Protein AF-A0A2W5KLY7-F1 (afdb_monomer_lite)

pLDDT: mean 84.4, std 11.29, range [46.97, 93.62]

Secondary structure (DSSP, 8-state):
--HHHHHHHHHH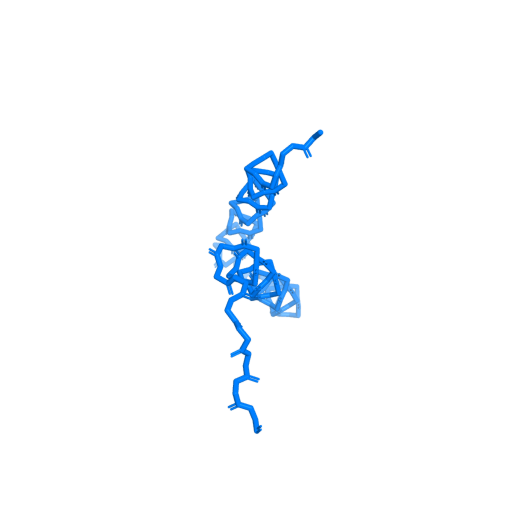HHHHHHHHHHHHHHSTT--HHHHHHHHHHHHHHHHHHHHHH-------

Foldseek 3Di:
DDLVVVLVVLVVLLVVLVVVLVVLVVDPPRPVVSNVVSVVSNVVSVVVSCCSVPVDDPPD

Sequence (60 aa):
MSIESHIAELEKKHRAIEKEIEMELTHPNSDEVKVSSLKRKKLRIKDEMMRLKYPEPTLH

Radius of gyration: 14.36 Å; chains: 1; bounding box: 35×25×39 Å

Organism: Ancylobacter novellus (NCBI:txid921)

InterPro domains:
  IPR007420 Protein of unknown function DUF465 [PF04325] (8-52)
  IPR038444 DUF465 superfamily [G3DSA:6.10.280.50] (1-57)

Structure (mmCIF, N/CA/C/O backbone):
data_AF-A0A2W5KLY7-F1
#
_entry.id   AF-A0A2W5KLY7-F1
#
loop_
_atom_site.group_PDB
_atom_site.id
_atom_site.type_symbol
_atom_site.label_atom_id
_atom_site.label_alt_id
_atom_site.label_comp_id
_atom_site.label_asym_id
_atom_site.label_entity_id
_atom_site.label_seq_id
_atom_site.pdbx_PDB_ins_code
_atom_site.Cartn_x
_atom_site.Cartn_y
_atom_site.Cartn_z
_atom_site.occupancy
_atom_site.B_iso_or_equiv
_atom_site.auth_seq_id
_atom_site.auth_comp_id
_atom_site.auth_asym_id
_atom_site.auth_atom_id
_atom_site.pdbx_PDB_model_num
ATOM 1 N N . MET A 1 1 ? -5.015 6.057 20.965 1.00 53.72 1 MET A N 1
ATOM 2 C CA . MET A 1 1 ? -4.689 6.152 19.527 1.00 53.72 1 MET A CA 1
ATOM 3 C C . MET A 1 1 ? -5.880 5.613 18.767 1.00 53.72 1 MET A C 1
ATOM 5 O O . MET A 1 1 ? -6.270 4.483 19.027 1.00 53.72 1 MET A O 1
ATOM 9 N N . SER A 1 2 ? -6.513 6.446 17.948 1.00 80.75 2 SER A N 1
ATOM 10 C CA . SER A 1 2 ? -7.790 6.123 17.305 1.00 80.75 2 SER A CA 1
ATOM 11 C C . SER A 1 2 ? -7.569 5.371 15.993 1.00 80.75 2 SER A C 1
ATOM 13 O O . SER A 1 2 ? -6.548 5.562 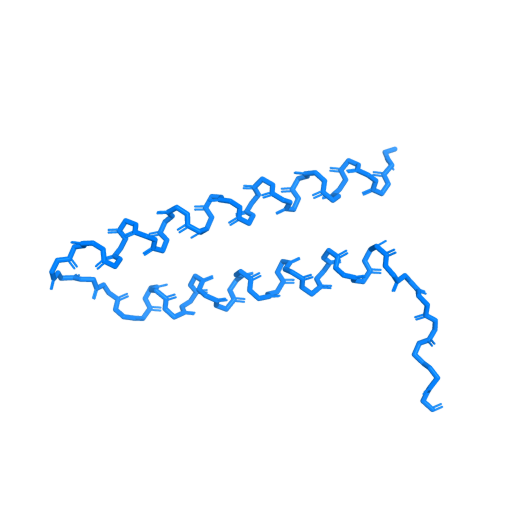15.333 1.00 80.75 2 SER A O 1
ATOM 15 N N . ILE A 1 3 ? -8.548 4.557 15.591 1.00 82.19 3 ILE A N 1
ATOM 16 C CA . ILE A 1 3 ? -8.575 3.859 14.291 1.00 82.19 3 ILE A CA 1
ATOM 17 C C . ILE A 1 3 ? -8.353 4.851 13.134 1.00 82.19 3 ILE A C 1
ATOM 19 O O . ILE A 1 3 ? -7.651 4.548 12.174 1.00 82.19 3 ILE A O 1
ATOM 23 N N . GLU A 1 4 ? -8.852 6.080 13.274 1.00 83.25 4 GLU A N 1
ATOM 24 C CA . GLU A 1 4 ? -8.633 7.183 12.332 1.00 83.25 4 GLU A CA 1
ATOM 25 C C . GLU A 1 4 ? -7.153 7.538 12.129 1.00 83.25 4 GLU A C 1
ATOM 27 O O . GLU A 1 4 ? -6.727 7.759 10.997 1.00 83.25 4 GLU A O 1
ATOM 32 N N . SER A 1 5 ? -6.340 7.551 13.193 1.00 87.75 5 SER A N 1
ATOM 33 C CA . SER A 1 5 ? -4.898 7.811 13.077 1.00 87.75 5 SER A CA 1
ATOM 34 C C . SER A 1 5 ? -4.203 6.702 12.292 1.00 87.75 5 SER A C 1
ATOM 36 O O . SER A 1 5 ? -3.350 6.981 11.452 1.00 87.75 5 SER A O 1
ATOM 38 N N . HIS A 1 6 ? -4.612 5.452 12.514 1.00 86.50 6 HIS A N 1
ATOM 39 C CA . HIS A 1 6 ? -4.058 4.306 11.805 1.00 86.50 6 HIS A CA 1
ATOM 40 C C . HIS A 1 6 ? -4.437 4.318 10.315 1.00 86.50 6 HIS A C 1
ATOM 42 O O . HIS A 1 6 ? -3.581 4.111 9.456 1.00 86.50 6 HIS A O 1
ATOM 48 N N . ILE A 1 7 ? -5.690 4.661 9.990 1.00 88.50 7 ILE A N 1
ATOM 49 C CA . ILE A 1 7 ? -6.137 4.862 8.604 1.00 88.50 7 ILE A CA 1
ATOM 50 C C . ILE A 1 7 ? -5.335 5.991 7.940 1.00 88.50 7 ILE A C 1
ATOM 52 O O . ILE A 1 7 ? -4.858 5.811 6.823 1.00 88.50 7 ILE A O 1
ATOM 56 N N . ALA A 1 8 ? -5.114 7.118 8.621 1.00 90.88 8 ALA A N 1
ATOM 57 C CA . ALA A 1 8 ? -4.337 8.233 8.075 1.00 90.88 8 ALA A CA 1
ATOM 58 C C . ALA A 1 8 ? -2.872 7.853 7.775 1.00 90.88 8 ALA A C 1
ATOM 60 O O . ALA A 1 8 ? -2.299 8.287 6.770 1.00 90.88 8 ALA A O 1
ATOM 61 N N . GLU A 1 9 ? -2.252 7.019 8.615 1.00 91.56 9 GLU A N 1
ATOM 62 C CA . GLU A 1 9 ? -0.917 6.472 8.350 1.00 91.56 9 GLU A CA 1
ATOM 63 C C . GLU A 1 9 ? -0.907 5.515 7.151 1.00 91.56 9 GLU A C 1
ATOM 65 O O . GLU A 1 9 ? 0.004 5.577 6.317 1.00 91.56 9 GLU A O 1
ATOM 70 N N . LEU A 1 10 ? -1.918 4.652 7.036 1.00 91.81 10 LEU A N 1
ATOM 71 C CA . LEU A 1 10 ? -2.075 3.743 5.901 1.00 91.81 10 LEU A CA 1
ATOM 72 C C . LEU A 1 10 ? -2.304 4.506 4.593 1.00 91.81 10 LEU A C 1
ATOM 74 O O . LEU A 1 10 ? -1.667 4.184 3.591 1.00 91.81 10 LEU A O 1
ATOM 78 N N . GLU A 1 11 ? -3.108 5.568 4.599 1.00 90.44 11 GLU A N 1
ATOM 79 C CA . GLU A 1 11 ? -3.309 6.431 3.430 1.00 90.44 11 GLU A CA 1
ATOM 80 C C . GLU A 1 11 ? -2.020 7.148 3.011 1.00 90.44 11 GLU A C 1
ATOM 82 O O . GLU A 1 11 ? -1.709 7.217 1.818 1.00 90.44 11 GLU A O 1
ATOM 87 N N . LYS A 1 12 ? -1.213 7.625 3.969 1.00 93.31 12 LYS A N 1
ATOM 88 C CA . LYS A 1 12 ? 0.119 8.180 3.670 1.00 93.31 12 LYS A CA 1
ATOM 89 C C . LYS A 1 12 ? 1.023 7.149 2.997 1.00 93.31 12 LYS A C 1
ATOM 91 O O . LYS A 1 12 ? 1.653 7.469 1.988 1.00 93.31 12 LYS A O 1
ATOM 96 N N . LYS A 1 13 ? 1.073 5.919 3.519 1.00 92.50 13 LYS A N 1
ATOM 97 C CA . LYS A 1 13 ? 1.853 4.825 2.912 1.00 92.50 13 LYS A CA 1
ATOM 98 C C . LYS A 1 13 ? 1.331 4.468 1.520 1.00 92.50 13 LYS A C 1
ATOM 100 O O . LYS A 1 13 ? 2.131 4.267 0.612 1.00 92.50 13 LYS A O 1
ATOM 105 N N . HIS A 1 14 ? 0.012 4.433 1.333 1.00 92.31 14 HIS A N 1
ATOM 106 C CA . HIS A 1 14 ? -0.613 4.170 0.038 1.00 92.31 14 HIS A CA 1
ATOM 107 C C . HIS A 1 14 ? -0.194 5.211 -1.006 1.00 92.31 14 HIS A C 1
ATOM 109 O O . HIS A 1 14 ? 0.282 4.835 -2.074 1.00 92.31 14 HIS A O 1
ATOM 115 N N . ARG A 1 15 ? -0.281 6.507 -0.675 1.00 92.44 15 ARG A N 1
ATOM 116 C CA . ARG A 1 15 ? 0.157 7.593 -1.570 1.00 92.44 15 ARG A CA 1
ATOM 117 C C . ARG A 1 15 ? 1.647 7.530 -1.899 1.00 92.44 15 ARG A C 1
ATOM 119 O O . ARG A 1 15 ? 2.023 7.805 -3.033 1.00 92.44 15 ARG A O 1
ATOM 126 N N . ALA A 1 16 ? 2.493 7.176 -0.930 1.00 93.50 16 ALA A N 1
ATOM 127 C CA . ALA A 1 16 ? 3.925 7.010 -1.174 1.00 93.50 16 ALA A CA 1
ATOM 128 C C . ALA A 1 16 ? 4.189 5.893 -2.197 1.00 93.50 16 ALA A C 1
ATOM 130 O O . ALA A 1 16 ? 4.900 6.116 -3.172 1.00 93.50 16 ALA A O 1
ATOM 131 N N . ILE A 1 17 ? 3.534 4.740 -2.028 1.00 92.00 17 ILE A N 1
ATOM 132 C CA . ILE A 1 17 ? 3.654 3.599 -2.944 1.00 92.00 17 ILE A CA 1
ATOM 133 C C . ILE A 1 17 ? 3.111 3.936 -4.336 1.00 92.00 17 ILE A C 1
ATOM 135 O O . ILE A 1 17 ? 3.701 3.523 -5.328 1.00 92.00 17 ILE A O 1
ATOM 139 N N . GLU A 1 18 ? 2.006 4.679 -4.438 1.00 90.81 18 GLU A N 1
ATOM 140 C CA . GLU A 1 18 ? 1.494 5.148 -5.734 1.00 90.81 18 GLU A CA 1
ATOM 141 C C . GLU A 1 18 ? 2.515 6.012 -6.465 1.00 90.81 18 GLU A C 1
ATOM 143 O O . GLU A 1 18 ? 2.810 5.744 -7.626 1.00 90.81 18 GLU A O 1
ATOM 148 N N . LYS A 1 19 ? 3.119 6.968 -5.758 1.00 92.25 19 LYS A N 1
ATOM 149 C CA . LYS A 1 19 ? 4.142 7.841 -6.328 1.00 92.25 19 LYS A CA 1
ATOM 150 C C . LYS A 1 19 ? 5.386 7.063 -6.763 1.00 92.25 19 LYS A C 1
ATOM 152 O O . LYS A 1 19 ? 5.932 7.340 -7.826 1.00 92.25 19 LYS A O 1
ATOM 157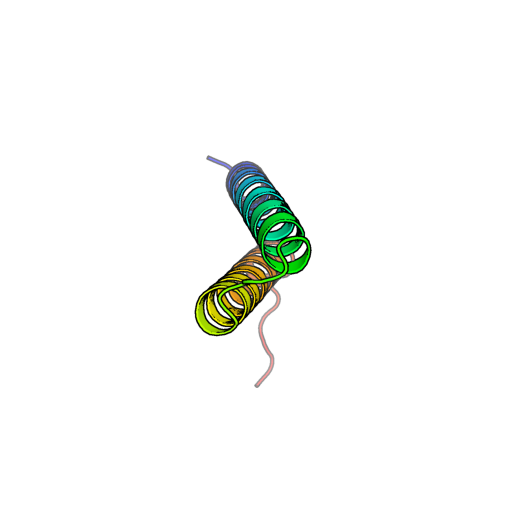 N N . GLU A 1 20 ? 5.816 6.075 -5.975 1.00 90.44 20 GLU A N 1
ATOM 158 C CA . GLU A 1 20 ? 6.902 5.169 -6.365 1.00 90.44 20 GLU A CA 1
ATOM 159 C C . GLU A 1 20 ? 6.540 4.376 -7.628 1.00 90.44 20 GLU A C 1
ATOM 161 O O . GLU A 1 20 ? 7.357 4.284 -8.537 1.00 90.44 20 GLU A O 1
ATOM 166 N N . ILE A 1 21 ? 5.315 3.850 -7.732 1.00 89.69 21 ILE A N 1
ATOM 167 C CA . ILE A 1 21 ? 4.854 3.133 -8.932 1.00 89.69 21 ILE A CA 1
ATOM 168 C C . ILE A 1 21 ? 4.873 4.051 -10.154 1.00 89.69 21 ILE A C 1
ATOM 170 O O . ILE A 1 21 ? 5.360 3.634 -11.200 1.00 89.69 21 ILE A O 1
ATOM 174 N N . GLU A 1 22 ? 4.354 5.274 -10.043 1.00 90.31 22 GLU A N 1
ATOM 175 C CA . GLU A 1 22 ? 4.347 6.240 -11.146 1.00 90.31 22 GLU A CA 1
ATOM 176 C C . GLU A 1 22 ? 5.769 6.579 -11.597 1.00 90.31 22 GLU A C 1
ATOM 178 O O . GLU A 1 22 ? 6.061 6.528 -12.789 1.00 90.31 22 GLU A O 1
ATOM 183 N N . MET A 1 23 ? 6.678 6.847 -10.658 1.00 88.88 23 MET A N 1
ATOM 184 C CA . MET A 1 23 ? 8.085 7.107 -10.969 1.00 88.88 23 MET A CA 1
ATOM 185 C C . MET A 1 23 ? 8.749 5.928 -11.679 1.00 88.88 23 MET A C 1
ATOM 187 O O . MET A 1 23 ? 9.444 6.125 -12.673 1.00 88.88 23 MET A O 1
ATOM 191 N N . GLU A 1 24 ? 8.530 4.708 -11.187 1.00 87.94 24 GLU A N 1
ATOM 192 C CA . GLU A 1 24 ? 9.089 3.506 -11.799 1.00 87.94 24 GLU A CA 1
ATOM 193 C C . GLU A 1 24 ? 8.523 3.322 -13.208 1.00 87.94 24 GLU A C 1
ATOM 195 O O . GLU A 1 24 ? 9.312 3.173 -14.130 1.00 87.94 24 GLU A O 1
ATOM 200 N N . LEU A 1 25 ? 7.202 3.434 -13.404 1.00 86.12 25 LEU A N 1
ATOM 201 C CA . LEU A 1 25 ? 6.533 3.322 -14.712 1.00 86.12 25 LEU A CA 1
ATOM 202 C C . LEU A 1 25 ? 6.961 4.397 -15.721 1.00 86.12 25 LEU A C 1
ATOM 204 O O . LEU A 1 25 ? 6.849 4.180 -16.924 1.00 86.12 25 LEU A O 1
ATOM 208 N N . THR A 1 26 ? 7.414 5.557 -15.245 1.00 86.62 26 THR A N 1
ATOM 209 C CA . THR A 1 26 ? 7.874 6.652 -16.112 1.00 86.62 26 THR A CA 1
ATOM 210 C C . THR A 1 26 ? 9.297 6.404 -16.627 1.00 86.62 26 THR A C 1
ATOM 212 O O . THR A 1 26 ? 9.686 6.952 -17.658 1.00 86.62 26 THR A O 1
ATOM 215 N N . HIS A 1 27 ? 10.093 5.577 -15.942 1.00 79.56 27 HIS A N 1
ATOM 216 C CA . HIS A 1 27 ? 11.434 5.232 -16.404 1.00 79.56 27 HIS A CA 1
ATOM 217 C C . HIS A 1 27 ? 11.393 4.144 -17.487 1.00 79.56 27 HIS A C 1
ATOM 219 O O . HIS A 1 27 ? 10.762 3.121 -17.291 1.00 79.56 27 HIS A O 1
ATOM 225 N N . PRO A 1 28 ? 12.132 4.275 -18.600 1.00 73.00 28 PRO A N 1
ATOM 226 C CA . PRO A 1 28 ? 12.157 3.262 -19.664 1.00 73.00 28 PRO A CA 1
ATOM 227 C C . PRO A 1 28 ? 12.816 1.932 -19.251 1.00 73.00 28 PRO A C 1
ATOM 229 O O . PRO A 1 28 ? 12.683 0.941 -19.959 1.00 73.00 28 PRO A O 1
ATOM 232 N N . ASN A 1 29 ? 13.517 1.907 -18.114 1.00 77.12 29 ASN A N 1
ATOM 233 C CA . ASN A 1 29 ? 14.121 0.714 -17.522 1.00 77.12 29 ASN A CA 1
ATOM 234 C C . ASN A 1 29 ? 13.429 0.347 -16.197 1.00 77.12 29 ASN A C 1
ATOM 236 O O . ASN A 1 29 ? 14.104 0.018 -15.222 1.00 77.12 29 ASN A O 1
ATOM 240 N N . SER A 1 30 ? 12.100 0.509 -16.115 1.00 73.31 30 SER A N 1
ATOM 241 C CA . SER A 1 30 ? 11.339 0.129 -14.922 1.00 73.31 30 SER A CA 1
ATOM 242 C C . SER A 1 30 ? 11.587 -1.333 -14.585 1.00 73.31 30 SER A C 1
ATOM 244 O O . SER A 1 30 ? 11.375 -2.218 -15.414 1.00 73.31 30 SER A O 1
ATOM 246 N N . ASP A 1 31 ? 11.934 -1.605 -13.333 1.00 83.06 31 ASP A N 1
ATOM 247 C CA . ASP A 1 31 ? 11.961 -2.969 -12.832 1.00 83.06 31 ASP A CA 1
ATOM 248 C C . ASP A 1 31 ? 10.515 -3.465 -12.675 1.00 83.06 31 ASP A C 1
ATOM 250 O O . ASP A 1 31 ? 9.826 -3.156 -11.695 1.00 83.06 31 ASP A O 1
ATOM 254 N N . GLU A 1 32 ? 10.020 -4.247 -13.638 1.00 83.00 32 GLU A N 1
ATOM 255 C CA . GLU A 1 32 ? 8.662 -4.812 -13.591 1.00 83.00 32 GLU A CA 1
ATOM 256 C C . GLU A 1 32 ? 8.412 -5.600 -12.293 1.00 83.00 32 GLU A C 1
ATOM 258 O O . GLU A 1 32 ? 7.315 -5.566 -11.724 1.00 83.00 32 GLU A O 1
ATOM 263 N N . VAL A 1 33 ? 9.453 -6.248 -11.759 1.00 88.25 33 VAL A N 1
ATOM 264 C CA . VAL A 1 33 ? 9.428 -6.960 -10.472 1.00 88.25 33 VAL A CA 1
ATOM 265 C C . VAL A 1 33 ? 9.155 -6.001 -9.309 1.00 88.25 33 VAL A C 1
ATOM 267 O O . VAL A 1 33 ? 8.351 -6.304 -8.413 1.00 88.25 33 VAL A O 1
ATOM 270 N N . LYS A 1 34 ? 9.783 -4.822 -9.323 1.00 87.62 34 LYS A N 1
ATOM 271 C CA . LYS A 1 34 ? 9.609 -3.787 -8.301 1.00 87.62 34 LYS A CA 1
ATOM 272 C C . LYS A 1 34 ? 8.223 -3.161 -8.398 1.00 87.62 34 LYS A C 1
ATOM 274 O O . LYS A 1 34 ? 7.519 -3.107 -7.389 1.00 87.62 34 LYS A O 1
ATOM 279 N N . VAL A 1 35 ? 7.765 -2.821 -9.603 1.00 89.38 35 VAL A N 1
ATOM 280 C CA . VAL A 1 35 ? 6.402 -2.320 -9.855 1.00 89.38 35 VAL A CA 1
ATOM 281 C C . VAL A 1 35 ? 5.343 -3.329 -9.399 1.00 89.38 35 VAL A C 1
ATOM 283 O O . VAL A 1 35 ? 4.383 -2.959 -8.720 1.00 89.38 35 VAL A O 1
ATOM 286 N N . SER A 1 36 ? 5.513 -4.616 -9.708 1.00 90.94 36 SER A N 1
ATOM 287 C CA . SER A 1 36 ? 4.602 -5.687 -9.277 1.00 90.94 36 SER A CA 1
ATOM 288 C C . SER A 1 36 ? 4.555 -5.819 -7.750 1.00 90.94 36 SER A C 1
ATOM 290 O O . SER A 1 36 ? 3.478 -5.900 -7.150 1.00 90.94 36 SER A O 1
ATOM 292 N N . SER A 1 37 ? 5.714 -5.744 -7.094 1.00 92.00 37 SER A N 1
ATOM 293 C CA . SER A 1 37 ? 5.816 -5.773 -5.631 1.00 92.00 37 SER A CA 1
ATOM 294 C C . SER A 1 37 ? 5.142 -4.563 -4.979 1.00 92.00 37 SER A C 1
ATOM 296 O O . SER A 1 37 ? 4.419 -4.717 -3.991 1.00 92.00 37 SER A O 1
ATOM 298 N N . LEU A 1 38 ? 5.320 -3.366 -5.544 1.00 91.44 38 LEU A N 1
ATOM 299 C CA . LEU A 1 38 ? 4.667 -2.141 -5.083 1.00 91.44 38 LEU A CA 1
ATOM 300 C C . LEU A 1 38 ? 3.145 -2.219 -5.258 1.00 91.44 38 LEU A C 1
ATOM 302 O O . LEU A 1 38 ? 2.408 -1.927 -4.317 1.00 91.44 38 LEU A O 1
ATOM 306 N N . LYS A 1 39 ? 2.652 -2.704 -6.404 1.00 91.06 39 LYS A N 1
ATOM 307 C CA . LYS A 1 39 ? 1.214 -2.931 -6.637 1.00 91.06 39 LYS 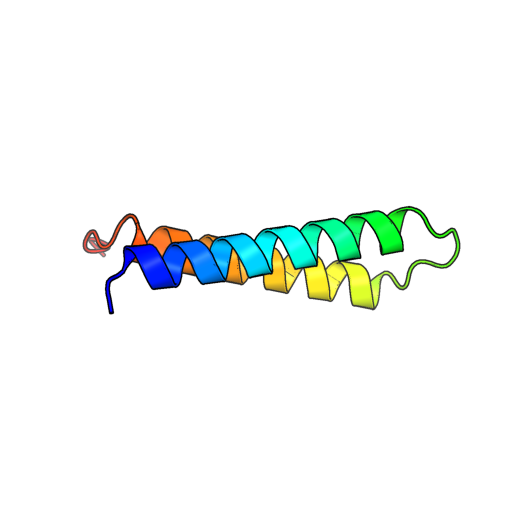A CA 1
ATOM 308 C C . LYS A 1 39 ? 0.618 -3.915 -5.625 1.00 91.06 39 LYS A C 1
ATOM 310 O O . LYS A 1 39 ? -0.462 -3.658 -5.095 1.00 91.06 39 LYS A O 1
ATOM 315 N N . ARG A 1 40 ? 1.328 -4.999 -5.287 1.00 93.62 40 ARG A N 1
ATOM 316 C CA . ARG A 1 40 ? 0.902 -5.930 -4.222 1.00 93.62 40 ARG A CA 1
ATOM 317 C C . ARG A 1 40 ? 0.833 -5.241 -2.862 1.00 93.62 40 ARG A C 1
ATOM 319 O O . ARG A 1 40 ? -0.165 -5.396 -2.165 1.00 93.62 40 ARG A O 1
ATOM 326 N N . LYS A 1 41 ? 1.850 -4.454 -2.489 1.00 91.75 41 LYS A N 1
ATOM 327 C CA . LYS A 1 41 ? 1.836 -3.676 -1.236 1.00 91.75 41 LYS A CA 1
ATOM 328 C C . LYS A 1 41 ? 0.659 -2.697 -1.197 1.00 91.75 41 LYS A C 1
ATOM 330 O O . LYS A 1 41 ? -0.051 -2.662 -0.196 1.00 91.75 41 LYS A O 1
ATOM 335 N N . LYS A 1 42 ? 0.404 -1.976 -2.295 1.00 91.75 42 LYS A N 1
ATOM 336 C CA . LYS A 1 42 ? -0.752 -1.079 -2.453 1.00 91.75 42 LYS A CA 1
ATOM 337 C C . LYS A 1 42 ? -2.068 -1.812 -2.181 1.00 91.75 42 LYS A C 1
ATOM 339 O O . LYS A 1 42 ? -2.888 -1.326 -1.407 1.00 91.75 42 LYS A O 1
ATOM 344 N N . LEU A 1 43 ? -2.241 -3.000 -2.769 1.00 92.50 43 LEU A N 1
ATOM 345 C CA . LEU A 1 43 ? -3.432 -3.828 -2.572 1.00 92.50 43 LEU A CA 1
ATOM 346 C C . LEU A 1 43 ? -3.617 -4.219 -1.098 1.00 92.50 43 LEU A C 1
ATOM 348 O O . LEU A 1 43 ? -4.713 -4.078 -0.569 1.00 92.50 43 LEU A O 1
ATOM 352 N N . ARG A 1 44 ? -2.543 -4.644 -0.417 1.00 91.75 44 ARG A N 1
ATOM 353 C CA . ARG A 1 44 ? -2.607 -5.030 1.005 1.00 91.75 44 ARG A CA 1
ATOM 354 C C . ARG A 1 44 ? -2.990 -3.868 1.915 1.00 91.75 44 ARG A C 1
ATOM 356 O O . ARG A 1 44 ? -3.805 -4.058 2.805 1.00 91.75 44 ARG A O 1
ATOM 363 N N . ILE A 1 45 ? -2.436 -2.679 1.679 1.00 91.38 45 ILE A N 1
ATOM 364 C CA . ILE A 1 45 ? -2.782 -1.482 2.460 1.00 91.38 45 ILE A CA 1
ATOM 365 C C . ILE A 1 45 ? -4.244 -1.100 2.231 1.00 91.38 45 ILE A C 1
ATOM 367 O O . ILE A 1 45 ? -4.939 -0.751 3.178 1.00 91.38 45 ILE A O 1
ATOM 371 N N . LYS A 1 46 ? -4.736 -1.206 0.991 1.00 88.56 46 LYS A N 1
ATOM 372 C CA . LYS A 1 46 ? -6.153 -0.982 0.685 1.00 88.56 46 LYS A CA 1
ATOM 373 C C . LYS A 1 46 ? -7.061 -1.967 1.425 1.00 88.56 46 LYS A C 1
ATOM 375 O O . LYS A 1 46 ? -8.070 -1.539 1.975 1.00 88.56 46 LYS A O 1
ATOM 380 N N . ASP A 1 47 ? -6.689 -3.243 1.464 1.00 90.25 47 ASP A N 1
ATOM 381 C CA . ASP A 1 47 ? -7.426 -4.290 2.184 1.00 90.25 47 ASP A CA 1
ATOM 382 C C . ASP A 1 47 ? -7.451 -4.023 3.697 1.00 90.25 47 ASP A C 1
ATOM 384 O O . ASP A 1 47 ? -8.502 -4.061 4.330 1.00 90.25 47 ASP A O 1
ATOM 388 N N . GLU A 1 48 ? -6.306 -3.641 4.265 1.00 89.12 48 GLU A N 1
ATOM 389 C CA . GLU A 1 48 ? -6.179 -3.286 5.680 1.00 89.12 48 GLU A CA 1
ATOM 390 C C . GLU A 1 48 ? -7.017 -2.049 6.032 1.00 89.12 48 GLU A C 1
ATOM 392 O O . GLU A 1 48 ? -7.787 -2.079 6.989 1.00 89.12 48 GLU A O 1
ATOM 397 N N . MET A 1 49 ? -6.975 -0.997 5.208 1.00 87.81 49 MET A N 1
ATOM 39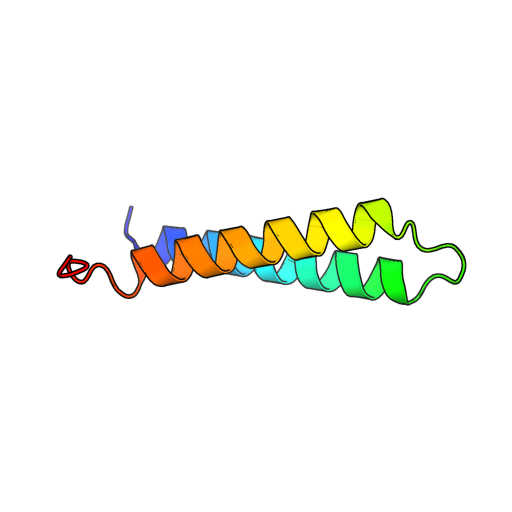8 C CA . MET A 1 49 ? -7.851 0.170 5.364 1.00 87.81 49 MET A CA 1
ATOM 399 C C . MET A 1 49 ? -9.331 -0.201 5.276 1.00 87.81 49 MET A C 1
ATOM 401 O O . MET A 1 49 ? -10.139 0.351 6.018 1.00 87.81 49 MET A O 1
ATOM 405 N N . MET A 1 50 ? -9.698 -1.118 4.377 1.00 87.75 50 MET A N 1
ATOM 406 C CA . MET A 1 50 ? -11.080 -1.565 4.216 1.00 87.75 50 MET A CA 1
ATOM 407 C C . MET A 1 50 ? -11.552 -2.352 5.439 1.00 87.75 50 MET A C 1
ATOM 409 O O . MET A 1 5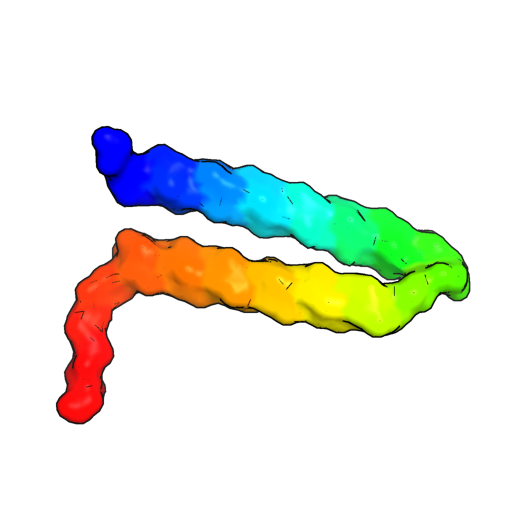0 ? -12.634 -2.066 5.938 1.00 87.75 50 MET A O 1
ATOM 413 N N . ARG A 1 51 ? -10.720 -3.248 5.980 1.00 87.44 51 ARG A N 1
ATOM 414 C CA . ARG A 1 51 ? -10.989 -3.969 7.236 1.00 87.44 51 ARG A CA 1
ATOM 415 C C . ARG A 1 51 ? -11.157 -3.033 8.428 1.00 87.44 51 ARG A C 1
ATOM 417 O O . ARG A 1 51 ? -12.000 -3.275 9.282 1.00 87.44 51 ARG A O 1
ATOM 424 N N . LEU A 1 52 ? -10.368 -1.963 8.482 1.00 86.19 52 LEU A N 1
ATOM 425 C CA . LEU A 1 52 ? -10.454 -0.962 9.547 1.00 86.19 52 LEU A CA 1
ATOM 426 C C . LEU A 1 52 ? -11.672 -0.041 9.393 1.00 86.19 52 LEU A C 1
ATOM 428 O O . LEU A 1 52 ? -12.253 0.361 10.397 1.00 86.19 52 LEU A O 1
ATOM 432 N N . LYS A 1 53 ? -12.055 0.304 8.154 1.00 83.81 53 LYS A N 1
ATOM 433 C CA . LYS A 1 53 ? -13.234 1.139 7.860 1.00 83.81 53 LYS A CA 1
ATOM 434 C C . LYS A 1 53 ? -14.552 0.379 7.982 1.00 83.81 53 LYS A C 1
ATOM 436 O O . LYS A 1 53 ? -15.543 0.972 8.393 1.00 83.81 53 LYS A O 1
ATOM 441 N N . TYR A 1 54 ? -14.562 -0.897 7.615 1.00 81.50 54 TYR A N 1
ATOM 442 C CA . TYR A 1 54 ? -15.744 -1.753 7.584 1.00 81.50 54 TYR A CA 1
ATOM 443 C C . TYR A 1 54 ? -15.470 -3.031 8.384 1.00 81.50 54 TYR A C 1
ATOM 445 O O . TYR A 1 54 ? -15.264 -4.092 7.794 1.00 81.50 54 TYR A O 1
ATOM 453 N N . PRO A 1 55 ? -15.456 -2.957 9.726 1.00 68.44 55 PRO A N 1
ATOM 454 C CA . PRO A 1 55 ? -15.235 -4.118 10.586 1.00 68.44 55 PRO A CA 1
ATOM 455 C C . PRO A 1 55 ? -16.447 -5.071 10.652 1.00 68.44 55 PRO A C 1
ATOM 457 O O . PRO A 1 55 ? -16.573 -5.826 11.614 1.00 68.44 55 PRO A O 1
ATOM 460 N N . GLU A 1 56 ? -17.365 -5.032 9.681 1.00 64.06 56 GLU A N 1
ATOM 461 C CA . GLU A 1 56 ? -18.562 -5.874 9.712 1.00 64.06 56 GLU A CA 1
ATOM 462 C C . GLU A 1 56 ? -18.206 -7.367 9.644 1.00 64.06 56 GLU A C 1
ATOM 464 O O . GLU A 1 56 ? -17.259 -7.757 8.950 1.00 64.06 56 GLU A O 1
ATOM 469 N N . PRO A 1 57 ? -18.948 -8.211 10.389 1.00 56.53 57 PRO A N 1
ATOM 470 C CA . PRO A 1 57 ? -18.661 -9.626 10.485 1.00 56.53 57 PRO A CA 1
ATOM 471 C C . PRO A 1 57 ? -18.877 -10.225 9.105 1.00 56.53 57 PRO A C 1
ATOM 473 O O . PRO A 1 57 ? -19.978 -10.189 8.560 1.00 56.53 57 PRO A O 1
ATOM 476 N N . THR A 1 58 ? -17.819 -10.779 8.526 1.00 53.16 58 THR A N 1
ATOM 477 C CA . THR A 1 58 ? -17.958 -11.677 7.387 1.00 53.16 58 THR A CA 1
ATOM 478 C C . THR A 1 58 ? -18.885 -12.811 7.824 1.00 53.16 58 THR A C 1
ATOM 480 O O . THR A 1 58 ? -18.459 -13.696 8.567 1.00 53.16 58 THR A O 1
ATOM 483 N N . LEU A 1 59 ? -20.159 -12.736 7.432 1.00 53.75 59 LEU A N 1
ATOM 484 C CA . LEU A 1 59 ? -21.123 -13.822 7.543 1.00 53.75 59 LEU A CA 1
ATOM 485 C C . LEU A 1 59 ? -20.642 -14.899 6.561 1.00 53.75 59 LEU A C 1
ATOM 487 O O . LEU A 1 59 ? -20.860 -14.794 5.353 1.00 53.75 59 LEU A O 1
ATOM 491 N N . HIS A 1 60 ? -19.872 -15.845 7.091 1.00 46.97 60 HIS A N 1
ATOM 492 C CA . HIS A 1 60 ? -19.503 -17.099 6.445 1.00 46.97 60 HIS A CA 1
ATOM 493 C C . HIS A 1 60 ? -20.440 -18.206 6.920 1.00 46.97 60 HIS A C 1
ATOM 495 O O . HIS A 1 60 ? -20.813 -18.178 8.116 1.00 46.97 60 HIS A O 1
#